Protein AF-A0A2W5NDJ7-F1 (afdb_monomer)

Organism: Rhodovulum sulfidophilum (NCBI:txid35806)

Structure (mmCIF, N/CA/C/O backbone):
data_AF-A0A2W5NDJ7-F1
#
_entry.id   AF-A0A2W5NDJ7-F1
#
loop_
_atom_site.group_PDB
_atom_site.id
_atom_site.type_symbol
_atom_site.label_atom_id
_atom_site.label_alt_id
_atom_site.label_comp_id
_atom_site.label_asym_id
_atom_site.label_entity_id
_atom_site.label_seq_id
_atom_site.pdbx_PDB_ins_code
_atom_site.Cartn_x
_atom_site.Cartn_y
_atom_site.Cartn_z
_atom_site.occupancy
_atom_site.B_iso_or_equiv
_atom_site.auth_seq_id
_atom_site.auth_comp_id
_atom_site.auth_asym_id
_atom_site.auth_atom_id
_atom_site.pdbx_PDB_model_num
ATOM 1 N N . MET A 1 1 ? -5.731 -48.544 -20.134 1.00 42.31 1 MET A N 1
ATOM 2 C CA . MET A 1 1 ? -6.487 -47.296 -19.899 1.00 42.31 1 MET A CA 1
ATOM 3 C C . MET A 1 1 ? -5.543 -46.338 -19.188 1.00 42.31 1 MET A C 1
ATOM 5 O O . MET A 1 1 ? -5.247 -46.556 -18.024 1.00 42.31 1 MET A O 1
ATOM 9 N N . ALA A 1 2 ? -4.935 -45.405 -19.924 1.00 49.84 2 ALA A N 1
ATOM 10 C CA . ALA A 1 2 ? -3.959 -44.465 -19.375 1.00 49.84 2 ALA A CA 1
ATOM 11 C C . ALA A 1 2 ? -4.707 -43.308 -18.698 1.00 49.84 2 ALA A C 1
ATOM 13 O O . ALA A 1 2 ? -5.513 -42.642 -19.344 1.00 49.84 2 ALA A O 1
ATOM 14 N N . ALA A 1 3 ? -4.485 -43.108 -17.400 1.00 54.84 3 ALA A N 1
ATOM 15 C CA . ALA A 1 3 ? -5.047 -41.987 -16.659 1.00 54.84 3 ALA A CA 1
ATOM 16 C C . ALA A 1 3 ? -4.222 -40.728 -16.963 1.00 54.84 3 ALA A C 1
ATOM 18 O O . ALA A 1 3 ? -3.047 -40.654 -16.606 1.00 54.84 3 ALA A O 1
ATOM 19 N N . ALA A 1 4 ? -4.823 -39.755 -17.646 1.00 58.00 4 ALA A N 1
ATOM 20 C CA . ALA A 1 4 ? -4.230 -38.438 -17.824 1.00 58.00 4 ALA A CA 1
ATOM 21 C C . ALA A 1 4 ? -4.285 -37.691 -16.482 1.00 58.00 4 ALA A C 1
ATOM 23 O O . ALA A 1 4 ? -5.359 -37.312 -16.017 1.00 58.00 4 ALA A O 1
ATOM 24 N N . ALA A 1 5 ? -3.132 -37.511 -15.839 1.00 58.25 5 ALA A N 1
ATOM 25 C CA . ALA A 1 5 ? -3.008 -36.651 -14.672 1.00 58.25 5 ALA A CA 1
ATOM 26 C C . ALA A 1 5 ? -3.083 -35.189 -15.136 1.00 58.25 5 ALA A C 1
ATOM 28 O O . ALA A 1 5 ? -2.137 -34.669 -15.725 1.00 58.25 5 ALA A O 1
ATOM 29 N N . ALA A 1 6 ? -4.220 -34.531 -14.907 1.00 62.28 6 ALA A N 1
ATOM 30 C CA . ALA A 1 6 ? -4.328 -33.090 -15.084 1.00 62.28 6 ALA A CA 1
ATOM 31 C C . ALA A 1 6 ? -3.492 -32.409 -13.991 1.00 62.28 6 ALA A C 1
ATOM 33 O O . ALA A 1 6 ? -3.824 -32.477 -12.807 1.00 62.28 6 ALA A O 1
ATOM 34 N N . ALA A 1 7 ? -2.379 -31.790 -14.381 1.00 63.78 7 ALA A N 1
ATOM 35 C CA . ALA A 1 7 ? -1.592 -30.955 -13.489 1.00 63.78 7 ALA A CA 1
ATOM 36 C C . ALA A 1 7 ? -2.385 -29.673 -13.197 1.00 63.78 7 ALA A C 1
ATOM 38 O O . ALA A 1 7 ? -2.453 -28.770 -14.029 1.00 63.78 7 ALA A O 1
ATOM 39 N N . PHE A 1 8 ? -3.009 -29.596 -12.022 1.00 53.50 8 PHE A N 1
ATOM 40 C CA . PHE A 1 8 ? -3.519 -28.332 -11.504 1.00 53.50 8 PHE A CA 1
ATOM 41 C C . PHE A 1 8 ? -2.312 -27.463 -11.148 1.00 53.50 8 PHE A C 1
ATOM 43 O O . PHE A 1 8 ? -1.626 -27.720 -10.159 1.00 53.50 8 PHE A O 1
ATOM 50 N N . ALA A 1 9 ? -2.017 -26.463 -11.979 1.00 53.12 9 ALA A N 1
ATOM 51 C CA . ALA A 1 9 ? -1.066 -25.422 -11.620 1.00 53.12 9 ALA A CA 1
ATOM 52 C C . ALA A 1 9 ? -1.624 -24.684 -10.396 1.00 53.12 9 ALA A C 1
ATOM 54 O O . ALA A 1 9 ? -2.640 -23.994 -10.488 1.00 53.12 9 ALA A O 1
ATOM 55 N N . LEU A 1 10 ? -0.995 -24.875 -9.236 1.00 50.69 10 LEU A N 1
ATOM 56 C CA . LEU A 1 10 ? -1.262 -24.044 -8.069 1.00 50.69 10 LEU A CA 1
ATOM 57 C C . LEU A 1 10 ? -0.911 -22.599 -8.457 1.00 50.69 10 LEU A C 1
ATOM 59 O O . LEU A 1 10 ? 0.158 -22.391 -9.041 1.00 50.69 10 LEU A O 1
ATOM 63 N N . PRO A 1 11 ? -1.783 -21.610 -8.195 1.00 51.72 11 PRO A N 1
ATOM 64 C CA . PRO A 1 11 ? -1.444 -20.223 -8.464 1.00 51.72 11 PRO A CA 1
ATOM 65 C C . PRO A 1 11 ? -0.166 -19.893 -7.691 1.00 51.72 11 PRO A C 1
ATOM 67 O O . PRO A 1 11 ? -0.071 -20.181 -6.497 1.00 51.72 11 PRO A O 1
ATOM 70 N N . ALA A 1 12 ? 0.829 -19.344 -8.391 1.00 56.97 12 ALA A N 1
ATOM 71 C CA . ALA A 1 12 ? 2.043 -18.844 -7.764 1.00 56.97 12 ALA A CA 1
ATOM 72 C C . ALA A 1 12 ? 1.625 -17.870 -6.657 1.00 56.97 12 ALA A C 1
ATOM 74 O O . ALA A 1 12 ? 0.876 -16.926 -6.919 1.00 56.97 12 ALA A O 1
ATOM 75 N N . PHE A 1 13 ? 2.021 -18.170 -5.419 1.00 52.50 13 PHE A N 1
ATOM 76 C CA . PHE A 1 13 ? 1.607 -17.398 -4.258 1.00 52.50 13 PHE A CA 1
ATOM 77 C C . PHE A 1 13 ? 2.029 -15.940 -4.444 1.00 52.50 13 PHE A C 1
ATOM 79 O O . PHE A 1 13 ? 3.205 -15.637 -4.616 1.00 52.50 13 PHE A O 1
ATOM 86 N N . ALA A 1 14 ? 1.026 -15.067 -4.455 1.00 62.53 14 ALA A N 1
ATOM 87 C CA . ALA A 1 14 ? 1.180 -13.636 -4.293 1.00 62.53 14 ALA A CA 1
ATOM 88 C C . ALA A 1 14 ? 1.841 -13.357 -2.935 1.00 62.53 14 ALA A C 1
ATOM 90 O O . ALA A 1 14 ? 1.391 -13.920 -1.935 1.00 62.53 14 ALA A O 1
ATOM 91 N N . ASP A 1 15 ? 2.859 -12.495 -2.887 1.00 77.38 15 ASP A N 1
ATOM 92 C CA . ASP A 1 15 ? 3.364 -11.979 -1.609 1.00 77.38 15 ASP A CA 1
ATOM 93 C C . ASP A 1 15 ? 2.251 -11.180 -0.933 1.00 77.38 15 ASP A C 1
ATOM 95 O O . ASP A 1 15 ? 1.523 -10.419 -1.586 1.00 77.38 15 ASP A O 1
ATOM 99 N N . ASP A 1 16 ? 2.083 -11.426 0.360 1.00 87.69 16 ASP A N 1
ATOM 100 C CA . ASP A 1 16 ? 1.011 -10.904 1.197 1.00 87.69 16 ASP A CA 1
ATOM 101 C C . ASP A 1 16 ? 1.645 -10.327 2.456 1.00 87.69 16 ASP A C 1
ATOM 103 O O . ASP A 1 16 ? 2.251 -11.037 3.264 1.00 87.69 16 ASP A O 1
ATOM 107 N N . ILE A 1 17 ? 1.487 -9.017 2.622 1.00 93.69 17 ILE A N 1
ATOM 108 C CA . ILE A 1 17 ? 1.869 -8.337 3.847 1.00 93.69 17 ILE A CA 1
ATOM 109 C C . ILE A 1 17 ? 0.625 -7.850 4.574 1.00 93.69 17 ILE A C 1
ATOM 111 O O . ILE A 1 17 ? -0.293 -7.251 4.010 1.00 93.69 17 ILE A O 1
ATOM 115 N N . THR A 1 18 ? 0.635 -8.072 5.880 1.00 95.06 18 THR A N 1
ATOM 116 C CA . THR A 1 18 ? -0.393 -7.593 6.793 1.00 95.06 18 THR A CA 1
ATOM 117 C C . THR A 1 18 ? 0.211 -6.535 7.710 1.00 95.06 18 THR A C 1
ATOM 119 O O . THR A 1 18 ? 1.280 -6.741 8.291 1.00 95.06 18 THR A O 1
ATOM 122 N N . LEU A 1 19 ? -0.470 -5.396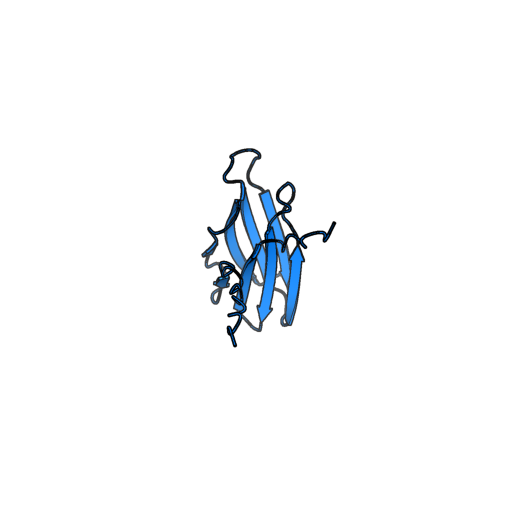 7.809 1.00 95.62 19 LEU A N 1
ATOM 123 C CA . LEU A 1 19 ? -0.150 -4.293 8.702 1.00 95.62 19 LEU A CA 1
ATOM 124 C C . LEU A 1 19 ? -1.232 -4.228 9.781 1.00 95.62 19 LEU A C 1
ATOM 126 O O . LEU A 1 19 ? -2.364 -3.831 9.507 1.00 95.62 19 LEU A O 1
ATOM 130 N N . ASP A 1 20 ? -0.882 -4.633 10.996 1.00 94.69 20 ASP A N 1
ATOM 131 C CA . ASP A 1 20 ? -1.767 -4.646 12.167 1.00 94.69 20 ASP A CA 1
ATOM 132 C C . ASP A 1 20 ? -1.614 -3.400 13.051 1.00 94.69 20 ASP A C 1
ATOM 134 O O . ASP A 1 20 ? -2.547 -3.032 13.759 1.00 94.69 20 ASP A O 1
ATOM 138 N N . THR A 1 21 ? -0.477 -2.706 12.959 1.00 93.25 21 THR A N 1
ATOM 139 C CA . THR A 1 21 ? -0.169 -1.534 13.782 1.00 93.25 21 THR A CA 1
ATOM 140 C C . THR A 1 21 ? 0.037 -0.292 12.914 1.00 93.25 21 THR A C 1
ATOM 142 O O . THR A 1 21 ? 0.800 -0.304 11.944 1.00 93.25 21 THR A O 1
ATOM 145 N N . ALA A 1 22 ? -0.626 0.811 13.269 1.00 91.50 22 ALA A N 1
ATOM 146 C CA . ALA A 1 22 ? -0.468 2.081 12.567 1.00 91.50 22 ALA A CA 1
ATOM 147 C C . ALA A 1 22 ? 0.984 2.580 12.636 1.00 91.50 22 ALA A C 1
ATOM 149 O O . ALA A 1 22 ? 1.667 2.416 13.644 1.00 91.50 22 ALA A O 1
ATOM 150 N N . LEU A 1 23 ? 1.441 3.215 11.556 1.00 93.19 23 LEU A N 1
ATOM 151 C CA . LEU A 1 23 ? 2.806 3.709 11.335 1.00 93.19 23 LEU A CA 1
ATOM 152 C C . LEU A 1 23 ? 3.894 2.625 11.295 1.00 93.19 23 LEU A C 1
ATOM 154 O O . LEU A 1 23 ? 5.059 2.944 11.058 1.00 93.19 23 LEU A O 1
ATOM 158 N N . GLN A 1 24 ? 3.541 1.348 11.448 1.00 94.25 24 GLN A N 1
ATOM 159 C CA . GLN A 1 24 ? 4.465 0.258 11.188 1.00 94.25 24 GLN A CA 1
ATOM 160 C C . GLN A 1 24 ? 4.615 0.078 9.679 1.00 94.25 24 GLN A C 1
ATOM 162 O O . GLN A 1 24 ? 3.648 -0.203 8.974 1.00 94.25 24 GLN A O 1
ATOM 167 N N . ALA A 1 25 ? 5.841 0.220 9.186 1.00 94.44 25 ALA A N 1
ATOM 168 C CA . ALA A 1 25 ? 6.146 -0.073 7.798 1.00 94.44 25 ALA A CA 1
ATOM 169 C C . ALA A 1 25 ? 6.385 -1.574 7.591 1.00 94.44 25 ALA A C 1
ATOM 171 O O . ALA A 1 25 ? 7.007 -2.244 8.421 1.00 94.44 25 ALA A O 1
ATOM 172 N N . ARG A 1 26 ? 5.921 -2.093 6.458 1.00 95.75 26 ARG A N 1
ATOM 173 C CA . ARG A 1 26 ? 6.217 -3.442 5.969 1.00 95.75 26 ARG A CA 1
ATOM 174 C C . ARG A 1 26 ? 6.611 -3.365 4.503 1.00 95.75 26 ARG A C 1
ATOM 176 O O . ARG A 1 26 ? 6.094 -2.523 3.770 1.00 95.75 26 ARG A O 1
ATOM 183 N N . SER A 1 27 ? 7.519 -4.242 4.100 1.00 93.75 27 SER A N 1
ATOM 184 C CA . SER A 1 27 ? 8.011 -4.304 2.729 1.00 93.75 27 SER A CA 1
ATOM 185 C C . SER A 1 27 ? 7.495 -5.555 2.040 1.00 93.75 27 SER A C 1
ATOM 187 O O . SER A 1 27 ? 7.537 -6.637 2.619 1.00 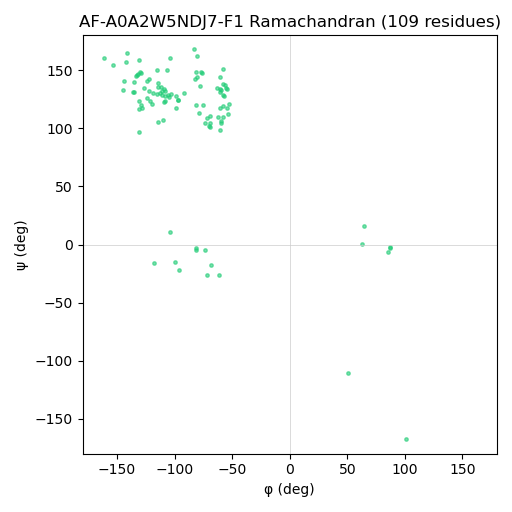93.75 27 SER A O 1
ATOM 189 N N . LEU A 1 28 ? 7.008 -5.370 0.822 1.00 91.62 28 LEU A N 1
ATOM 190 C CA . LEU A 1 28 ? 6.652 -6.406 -0.128 1.00 91.62 28 LEU A CA 1
ATOM 191 C C . LEU A 1 28 ? 7.738 -6.431 -1.201 1.00 91.62 28 LEU A C 1
ATOM 193 O O . LEU A 1 28 ? 8.109 -5.387 -1.750 1.00 91.62 28 LEU A O 1
ATOM 197 N N . HIS A 1 29 ? 8.264 -7.621 -1.459 1.00 88.94 29 HIS A N 1
ATOM 198 C CA . HIS A 1 29 ? 9.428 -7.804 -2.318 1.00 88.94 29 HIS A CA 1
ATOM 199 C C . HIS A 1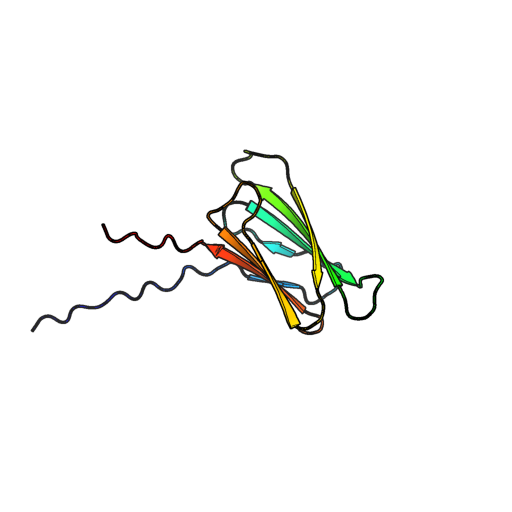 29 ? 9.113 -8.642 -3.552 1.00 88.94 29 HIS A C 1
ATOM 201 O O . HIS A 1 29 ? 9.901 -8.619 -4.495 1.00 88.94 29 HIS A O 1
ATOM 207 N N . ASP A 1 30 ? 8.005 -9.377 -3.598 1.00 82.50 30 ASP A N 1
ATOM 208 C CA . ASP A 1 30 ? 7.726 -10.155 -4.801 1.00 82.50 30 ASP A CA 1
ATOM 209 C C . ASP A 1 30 ? 7.117 -9.316 -5.923 1.00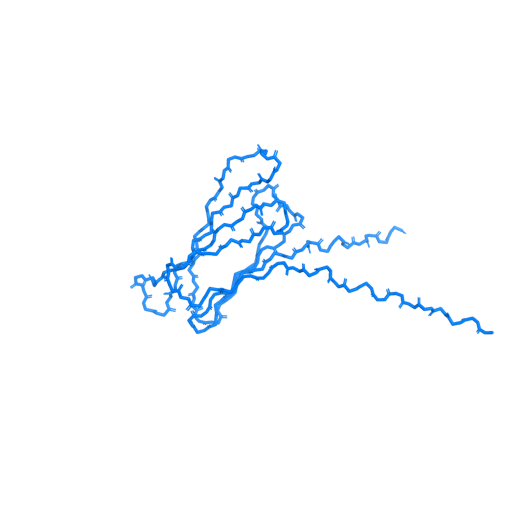 82.50 30 ASP A C 1
ATOM 211 O O . ASP A 1 30 ? 6.300 -8.411 -5.732 1.00 82.50 30 ASP A O 1
ATOM 215 N N . GLY A 1 31 ? 7.527 -9.674 -7.138 1.00 81.88 31 GLY A N 1
ATOM 216 C CA . GLY A 1 31 ? 7.139 -9.001 -8.363 1.00 81.88 31 GLY A CA 1
ATOM 217 C C . GLY A 1 31 ? 8.211 -8.046 -8.911 1.00 81.88 31 GLY A C 1
ATOM 218 O O . GLY A 1 31 ? 9.381 -8.091 -8.524 1.00 81.88 31 GLY A O 1
ATOM 219 N N . PRO A 1 32 ? 7.823 -7.211 -9.885 1.00 88.56 32 PRO A N 1
ATOM 220 C CA . PRO A 1 32 ? 8.719 -6.329 -10.637 1.00 88.56 32 PRO A CA 1
ATOM 221 C C . PRO A 1 32 ? 9.063 -5.017 -9.910 1.00 88.56 32 PRO A C 1
ATOM 223 O O . PRO A 1 32 ? 9.878 -4.243 -10.413 1.00 88.56 32 PRO A O 1
ATOM 226 N N . ALA A 1 33 ? 8.472 -4.752 -8.742 1.00 90.94 33 ALA A N 1
ATOM 227 C CA . ALA A 1 33 ? 8.794 -3.599 -7.906 1.00 90.94 33 ALA A CA 1
ATOM 228 C C . ALA A 1 33 ? 8.914 -3.992 -6.435 1.00 90.94 33 ALA A C 1
ATOM 230 O O . ALA A 1 33 ? 8.084 -4.742 -5.924 1.00 90.94 33 ALA A O 1
ATOM 231 N N . ASP A 1 34 ? 9.905 -3.415 -5.759 1.00 92.81 34 ASP A N 1
ATOM 232 C CA . ASP A 1 34 ? 9.961 -3.398 -4.301 1.00 92.81 34 ASP A CA 1
ATOM 233 C C . ASP A 1 34 ? 9.002 -2.330 -3.782 1.00 92.81 34 ASP A C 1
ATOM 235 O O . ASP A 1 34 ? 8.950 -1.221 -4.322 1.00 92.81 34 ASP A O 1
ATOM 239 N N . MET A 1 35 ? 8.243 -2.649 -2.736 1.00 94.75 35 MET A N 1
ATOM 240 C CA . MET A 1 35 ? 7.248 -1.744 -2.176 1.00 94.75 35 MET A CA 1
ATOM 241 C C . MET A 1 35 ? 7.324 -1.705 -0.658 1.00 94.75 35 MET A C 1
ATOM 243 O O .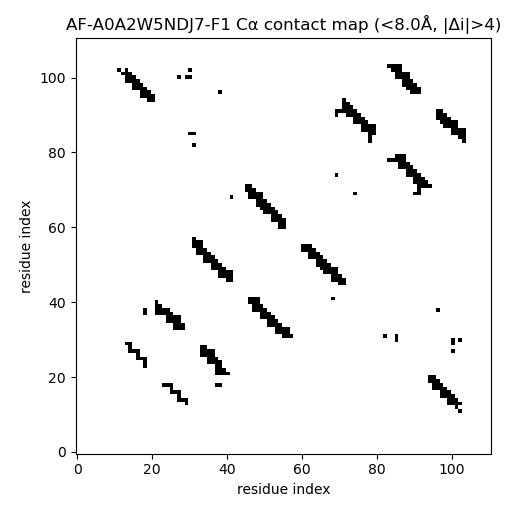 MET A 1 35 ? 7.283 -2.739 -0.008 1.00 94.75 35 MET A O 1
ATOM 247 N N . THR A 1 36 ? 7.343 -0.506 -0.084 1.00 96.31 36 THR A N 1
ATOM 248 C CA . THR A 1 36 ? 7.192 -0.294 1.358 1.00 96.31 36 THR A CA 1
ATOM 249 C C . THR A 1 36 ? 5.858 0.375 1.622 1.00 96.31 36 THR A C 1
ATOM 251 O O . THR A 1 36 ? 5.544 1.408 1.027 1.00 96.31 36 THR A O 1
ATOM 254 N N . VAL A 1 37 ? 5.083 -0.194 2.538 1.00 97.00 37 VAL A N 1
ATOM 255 C CA . VAL A 1 37 ? 3.746 0.275 2.887 1.00 97.00 37 VAL A CA 1
ATOM 256 C C . VAL A 1 37 ? 3.672 0.567 4.375 1.00 97.00 37 VAL A C 1
ATOM 258 O O . VAL A 1 37 ? 4.214 -0.180 5.183 1.00 97.00 37 VAL A O 1
ATOM 261 N N . TYR A 1 38 ? 2.974 1.636 4.737 1.00 97.25 38 TYR A N 1
ATOM 262 C CA . TYR A 1 38 ? 2.489 1.890 6.091 1.00 97.25 38 TYR A CA 1
ATOM 263 C C . TYR A 1 38 ? 1.097 2.518 6.011 1.00 97.25 38 TYR A C 1
ATOM 265 O O . TYR A 1 38 ? 0.678 3.008 4.958 1.00 97.25 38 TYR A O 1
ATOM 273 N N . TYR A 1 39 ? 0.376 2.533 7.127 1.00 97.44 39 TYR A N 1
ATOM 274 C CA . TYR A 1 39 ? -0.887 3.256 7.223 1.00 97.44 39 TYR A CA 1
ATOM 275 C C . TYR A 1 39 ? -0.939 4.126 8.475 1.00 97.44 39 TYR A C 1
ATOM 277 O O . TYR A 1 39 ? -0.218 3.887 9.441 1.00 97.44 39 TYR A O 1
ATOM 285 N N . GLN A 1 40 ? -1.803 5.133 8.465 1.00 96.25 40 GLN A N 1
ATOM 286 C CA . GLN A 1 40 ? -2.069 6.001 9.609 1.00 96.25 40 GLN A CA 1
ATOM 287 C C . GLN A 1 40 ? -3.559 6.356 9.688 1.00 96.25 40 GLN A C 1
ATOM 289 O O . GLN A 1 40 ? -4.248 6.302 8.664 1.00 96.25 40 GLN A O 1
ATOM 294 N N . PRO A 1 41 ? -4.087 6.729 10.866 1.00 94.50 41 PRO A N 1
ATOM 295 C CA . PRO A 1 41 ? -5.432 7.286 10.962 1.00 94.50 41 PRO A CA 1
ATOM 296 C C . PRO A 1 41 ? -5.577 8.509 10.049 1.00 94.50 41 PRO A C 1
ATOM 298 O O . PRO A 1 41 ? -4.700 9.373 10.023 1.00 94.50 41 PRO A O 1
ATOM 301 N N . ALA A 1 42 ? -6.672 8.589 9.292 1.00 93.06 42 ALA A N 1
ATOM 302 C CA . ALA A 1 42 ? -6.982 9.787 8.522 1.00 93.06 42 ALA A CA 1
ATOM 303 C C . ALA A 1 42 ? -7.627 10.853 9.424 1.00 93.06 42 ALA A C 1
ATOM 305 O O . ALA A 1 42 ? -8.165 10.547 10.487 1.00 93.06 42 ALA A O 1
ATOM 306 N N . ALA A 1 43 ? -7.632 12.111 8.971 1.00 89.81 43 ALA A N 1
ATOM 307 C CA . ALA A 1 43 ? -8.316 13.199 9.680 1.00 89.81 43 ALA A CA 1
ATOM 308 C C . ALA A 1 43 ? -9.836 12.970 9.806 1.00 89.81 43 ALA A C 1
ATOM 310 O O . ALA A 1 43 ? -10.476 13.482 10.721 1.00 89.81 43 ALA A O 1
ATOM 311 N N . GLU A 1 44 ? -10.415 12.205 8.881 1.00 91.38 44 GLU A N 1
ATOM 312 C CA . GLU A 1 44 ? -11.823 11.827 8.903 1.00 91.38 44 GLU A CA 1
ATOM 313 C C . GLU A 1 44 ? -12.020 10.502 9.639 1.00 91.38 44 GLU A C 1
ATOM 315 O O . GLU A 1 44 ? -11.362 9.500 9.340 1.00 91.38 44 GLU A O 1
ATOM 320 N N . ALA A 1 45 ? -12.966 10.493 10.578 1.00 90.38 45 ALA A N 1
ATOM 321 C CA . ALA A 1 45 ? -13.280 9.315 11.369 1.00 90.38 45 ALA A CA 1
ATOM 322 C C . ALA A 1 45 ? -13.685 8.130 10.479 1.00 90.38 45 ALA A C 1
ATOM 324 O O . ALA A 1 45 ? -14.438 8.267 9.517 1.00 90.38 45 ALA A O 1
ATOM 325 N N . GLY A 1 46 ? -13.188 6.943 10.823 1.00 90.88 46 GLY A N 1
ATOM 326 C CA . GLY A 1 46 ? -13.490 5.711 10.095 1.00 90.88 46 GLY A CA 1
ATOM 327 C C . GLY A 1 46 ? -12.597 5.446 8.882 1.00 90.88 46 GLY A C 1
ATOM 328 O O . GLY A 1 46 ? -12.643 4.332 8.362 1.00 90.88 46 GLY A O 1
ATOM 329 N N . PHE A 1 47 ? -11.723 6.376 8.483 1.00 96.00 47 PHE A N 1
ATOM 330 C CA . PHE A 1 47 ? -10.752 6.180 7.402 1.00 96.00 47 PHE A CA 1
ATOM 331 C C . PHE A 1 47 ? -9.322 6.003 7.924 1.00 96.00 47 PHE A C 1
ATOM 333 O O . PHE A 1 47 ? -8.929 6.578 8.939 1.00 96.00 47 PHE A O 1
ATOM 340 N N . VAL A 1 48 ? -8.525 5.240 7.181 1.00 96.50 48 VAL A N 1
ATOM 341 C CA . VAL A 1 48 ? -7.060 5.258 7.278 1.00 96.50 48 VAL A CA 1
ATOM 342 C C . VAL A 1 48 ? -6.484 5.762 5.971 1.00 96.50 48 VAL A C 1
ATOM 344 O O . VAL A 1 48 ? -7.066 5.554 4.904 1.00 96.50 48 VAL A O 1
ATOM 347 N N . GLU A 1 49 ? -5.331 6.403 6.063 1.00 97.69 49 GLU A N 1
ATOM 348 C CA . GLU A 1 49 ? -4.496 6.732 4.924 1.00 97.69 49 GLU A CA 1
ATOM 349 C C . GLU A 1 49 ? -3.380 5.693 4.814 1.00 97.69 49 GLU A C 1
ATOM 351 O O . GLU A 1 49 ? -2.558 5.554 5.718 1.00 97.69 49 GLU A O 1
ATOM 356 N N . VAL A 1 50 ? -3.362 4.954 3.709 1.00 97.25 50 VAL A N 1
ATOM 357 C CA . VAL A 1 50 ? -2.303 4.005 3.367 1.00 97.25 50 VAL A CA 1
ATOM 358 C C . VAL A 1 50 ? -1.339 4.703 2.424 1.00 97.25 50 VAL A C 1
ATOM 360 O O . VAL A 1 50 ? -1.748 5.203 1.375 1.00 97.25 50 VAL A O 1
ATOM 363 N N . THR A 1 51 ? -0.059 4.729 2.782 1.00 97.81 51 THR A N 1
ATOM 364 C CA . THR A 1 51 ? 1.011 5.195 1.901 1.00 97.81 51 THR A CA 1
ATOM 365 C C . THR A 1 51 ? 1.838 3.999 1.456 1.00 97.81 51 THR A C 1
ATOM 367 O O . THR A 1 51 ? 2.389 3.284 2.290 1.00 97.81 51 THR A O 1
ATOM 370 N N . ALA A 1 52 ? 1.952 3.818 0.143 1.00 96.31 52 ALA A N 1
ATOM 371 C CA . ALA A 1 52 ? 2.824 2.826 -0.469 1.00 96.31 52 ALA A CA 1
ATOM 372 C C . ALA A 1 52 ? 3.853 3.523 -1.361 1.00 96.31 52 ALA A C 1
ATOM 374 O O . ALA A 1 52 ? 3.493 4.228 -2.304 1.00 96.31 52 ALA A O 1
ATOM 375 N N . THR A 1 53 ? 5.132 3.326 -1.066 1.00 96.19 53 THR A N 1
ATOM 376 C CA . THR A 1 53 ? 6.243 3.774 -1.909 1.00 96.19 53 THR A CA 1
ATOM 377 C C . THR A 1 53 ? 6.785 2.567 -2.647 1.00 96.19 53 THR A C 1
ATOM 379 O O . THR A 1 53 ? 7.052 1.549 -2.015 1.00 96.19 53 THR A O 1
ATOM 382 N N . TYR A 1 54 ? 6.945 2.665 -3.962 1.00 94.31 54 TYR A N 1
ATOM 383 C CA . TYR A 1 54 ? 7.416 1.563 -4.794 1.00 94.31 54 TYR A CA 1
ATOM 384 C C . TYR A 1 54 ? 8.577 1.995 -5.684 1.00 94.31 54 TYR A C 1
ATOM 386 O O . TYR A 1 54 ? 8.620 3.138 -6.134 1.00 94.31 54 TYR A O 1
ATOM 394 N N . ALA A 1 55 ? 9.492 1.074 -5.963 1.00 93.81 55 ALA A N 1
ATOM 395 C CA . ALA A 1 55 ? 10.599 1.267 -6.891 1.00 93.81 55 ALA A CA 1
ATOM 396 C C . ALA A 1 55 ? 10.662 0.080 -7.868 1.00 93.81 55 ALA A C 1
ATOM 398 O O . ALA A 1 55 ? 10.746 -1.064 -7.411 1.00 93.81 55 ALA A O 1
ATOM 399 N N . PRO A 1 56 ? 10.613 0.313 -9.193 1.00 91.69 56 PRO A N 1
ATOM 400 C CA . PRO A 1 56 ? 10.832 -0.742 -10.177 1.00 91.69 56 PRO A CA 1
ATOM 401 C C . PRO A 1 56 ? 12.225 -1.353 -10.024 1.00 91.69 56 PRO A C 1
ATOM 403 O O . PRO A 1 56 ? 13.222 -0.637 -9.909 1.00 91.69 56 PRO A O 1
ATOM 406 N N . ARG A 1 57 ? 12.305 -2.683 -10.046 1.00 90.50 57 ARG A N 1
ATOM 407 C CA . ARG A 1 57 ? 13.570 -3.413 -9.857 1.00 90.50 57 ARG A CA 1
ATOM 408 C C . ARG A 1 57 ? 14.524 -3.310 -11.031 1.00 90.50 57 ARG A C 1
ATOM 410 O O . ARG A 1 57 ? 15.730 -3.440 -10.857 1.00 90.50 57 ARG A O 1
ATOM 417 N N . ASP A 1 58 ? 13.987 -3.087 -12.220 1.00 87.75 58 ASP A N 1
ATOM 418 C CA . ASP A 1 58 ? 14.771 -2.882 -13.432 1.00 87.75 58 ASP A CA 1
ATOM 419 C C . ASP A 1 58 ? 15.444 -1.498 -13.482 1.00 87.75 58 ASP A C 1
ATOM 421 O O . ASP A 1 58 ? 16.206 -1.223 -14.407 1.00 87.75 58 ASP A O 1
ATOM 425 N N . GLY A 1 59 ? 15.172 -0.621 -12.504 1.00 84.12 59 GLY A N 1
ATOM 426 C CA . GLY A 1 59 ? 15.696 0.743 -12.469 1.00 84.12 59 GLY A CA 1
ATOM 427 C C . GLY A 1 59 ? 15.195 1.613 -13.623 1.00 84.12 59 GLY A C 1
ATOM 428 O O . GLY A 1 59 ? 15.771 2.666 -13.888 1.00 84.12 59 GLY A O 1
ATOM 429 N N . SER A 1 60 ? 14.137 1.192 -14.325 1.00 84.94 60 SER A N 1
ATOM 430 C CA . SER A 1 60 ? 13.613 1.881 -15.511 1.00 84.94 60 SER A CA 1
ATOM 431 C C . SER A 1 60 ? 12.980 3.238 -15.197 1.00 84.94 60 SER A C 1
ATOM 433 O O . SER A 1 60 ? 12.766 4.050 -16.102 1.00 84.94 60 SER A O 1
ATOM 435 N N . ARG A 1 61 ? 12.650 3.488 -13.924 1.00 85.12 61 ARG A N 1
ATOM 436 C CA . ARG A 1 61 ? 11.966 4.698 -13.470 1.00 85.12 61 ARG A CA 1
ATOM 437 C C . ARG A 1 61 ? 12.287 5.016 -12.012 1.00 85.12 61 ARG A C 1
ATOM 439 O O . ARG A 1 61 ? 12.557 4.125 -11.209 1.00 85.12 61 ARG A O 1
ATOM 446 N N . ASP A 1 62 ? 12.173 6.299 -11.684 1.00 91.25 62 ASP A N 1
ATOM 447 C CA . ASP A 1 62 ? 12.205 6.792 -10.312 1.00 91.25 62 ASP A CA 1
ATOM 448 C C . ASP A 1 62 ? 11.114 6.151 -9.431 1.00 91.25 62 ASP A C 1
ATOM 450 O O . ASP A 1 62 ? 10.027 5.816 -9.925 1.00 91.25 62 ASP A O 1
ATOM 454 N N . PRO A 1 63 ? 11.358 6.024 -8.114 1.00 93.56 63 PRO A N 1
ATOM 455 C CA . PRO A 1 63 ? 10.357 5.547 -7.175 1.00 93.56 63 PRO A CA 1
ATOM 456 C C . PRO A 1 63 ? 9.069 6.376 -7.210 1.00 93.56 63 PRO A C 1
ATOM 458 O O . PRO A 1 63 ? 9.090 7.608 -7.232 1.00 93.56 63 PRO A O 1
ATOM 461 N N . GLY A 1 64 ? 7.932 5.690 -7.163 1.00 94.31 64 GLY A N 1
ATOM 462 C CA . GLY A 1 64 ? 6.613 6.300 -7.084 1.00 94.31 64 GLY A CA 1
ATOM 463 C C . GLY A 1 64 ? 6.014 6.205 -5.685 1.00 94.31 64 GLY A C 1
ATOM 464 O O . GLY A 1 64 ? 6.392 5.360 -4.873 1.00 94.31 64 GLY A O 1
ATOM 465 N N . ARG A 1 65 ? 5.027 7.062 -5.411 1.00 95.31 65 ARG A N 1
ATOM 466 C CA . ARG A 1 65 ? 4.246 7.043 -4.170 1.00 95.31 65 ARG A CA 1
ATOM 467 C C . ARG A 1 65 ? 2.755 6.995 -4.475 1.00 95.31 65 ARG A C 1
ATOM 469 O O . ARG A 1 65 ? 2.257 7.759 -5.297 1.00 95.31 65 ARG A O 1
ATOM 476 N N . LEU A 1 66 ? 2.054 6.124 -3.765 1.00 94.56 66 LEU A N 1
ATOM 477 C CA . LEU A 1 66 ? 0.606 5.984 -3.766 1.00 94.56 66 LEU A CA 1
ATOM 478 C C . LEU A 1 66 ? 0.076 6.367 -2.393 1.00 94.56 66 LEU A C 1
ATOM 480 O O . LEU A 1 66 ? 0.657 5.998 -1.372 1.00 94.56 66 LEU A O 1
ATOM 484 N N . VAL A 1 67 ? -1.039 7.089 -2.383 1.00 96.31 67 VAL A N 1
ATOM 485 C CA . VAL A 1 67 ? -1.760 7.446 -1.164 1.00 96.31 67 VAL A CA 1
ATOM 486 C C . VAL A 1 67 ? -3.215 7.069 -1.366 1.00 96.31 67 VAL A C 1
ATOM 488 O O . VAL A 1 67 ? -3.859 7.544 -2.300 1.00 96.31 67 VAL A O 1
ATOM 491 N N . LEU A 1 68 ? -3.714 6.185 -0.512 1.00 95.69 68 LEU A N 1
ATOM 492 C CA . LEU A 1 68 ? -5.060 5.632 -0.591 1.00 95.69 68 LEU A CA 1
ATOM 493 C C . LEU A 1 68 ? -5.794 5.927 0.710 1.00 95.69 68 LEU A C 1
ATOM 495 O O . LEU A 1 68 ? -5.206 5.843 1.786 1.00 95.69 68 LEU A O 1
ATOM 499 N N . ARG A 1 69 ? -7.089 6.222 0.625 1.00 96.88 69 ARG A N 1
ATOM 500 C CA . ARG A 1 69 ? -7.961 6.325 1.798 1.00 96.88 69 ARG A CA 1
ATOM 501 C C . ARG A 1 69 ? -8.911 5.143 1.808 1.00 96.88 69 ARG A C 1
ATOM 503 O O . ARG A 1 69 ? -9.639 4.955 0.841 1.00 96.88 69 ARG A O 1
ATOM 510 N N . LEU A 1 70 ? -8.888 4.366 2.889 1.00 97.12 70 LEU A N 1
ATOM 511 C CA . LEU A 1 70 ? -9.687 3.149 3.032 1.00 97.12 70 LEU A CA 1
ATOM 512 C C . LEU A 1 70 ? -10.556 3.234 4.288 1.00 97.12 70 LEU A C 1
ATOM 514 O O . LEU A 1 70 ? -10.044 3.441 5.398 1.00 97.12 70 LEU A O 1
ATOM 518 N N . ARG A 1 71 ? -11.869 3.034 4.145 1.00 97.12 71 ARG A N 1
ATOM 519 C CA . ARG A 1 71 ? -12.733 2.716 5.298 1.00 97.12 71 ARG A CA 1
ATOM 520 C C . ARG A 1 71 ? -12.669 1.221 5.608 1.00 97.12 71 ARG A C 1
ATOM 522 O O . ARG A 1 71 ? -12.122 0.426 4.847 1.00 97.12 71 ARG A O 1
ATOM 529 N N . ASN A 1 72 ? -13.208 0.833 6.758 1.00 96.44 72 ASN A N 1
ATOM 530 C CA . ASN A 1 72 ? -13.358 -0.580 7.090 1.00 96.44 72 ASN A CA 1
ATOM 531 C C . ASN A 1 72 ? -14.199 -1.303 6.017 1.00 96.44 72 ASN A C 1
ATOM 533 O O . ASN A 1 72 ? -15.300 -0.852 5.700 1.00 96.44 72 ASN A O 1
ATOM 537 N N . GLY A 1 73 ? -13.684 -2.414 5.488 1.00 95.81 73 GLY A N 1
ATOM 538 C CA . GLY A 1 73 ? -14.310 -3.205 4.430 1.00 95.81 73 GLY A CA 1
ATOM 539 C C . GLY A 1 73 ? -13.980 -2.743 3.009 1.00 95.81 73 GLY A C 1
ATOM 540 O O . GLY A 1 73 ? -14.433 -3.381 2.061 1.00 95.81 73 GLY A O 1
ATOM 541 N N . ASP A 1 74 ? -13.203 -1.668 2.836 1.00 97.38 74 ASP A N 1
ATOM 542 C CA . ASP A 1 74 ? -12.772 -1.245 1.504 1.00 97.38 74 ASP A CA 1
ATOM 543 C C . ASP A 1 74 ? -11.642 -2.112 0.961 1.00 97.38 74 ASP A C 1
ATOM 545 O O . ASP A 1 74 ? -10.751 -2.558 1.689 1.00 97.38 74 ASP A O 1
ATOM 549 N N . GLY A 1 75 ? -11.646 -2.253 -0.362 1.00 96.25 75 GLY A N 1
ATOM 550 C CA . GLY A 1 75 ? -10.559 -2.829 -1.130 1.00 96.25 75 GLY A CA 1
ATOM 551 C C . GLY A 1 75 ? -10.403 -2.116 -2.467 1.00 96.25 75 GLY A C 1
ATOM 552 O O . GLY A 1 75 ? -11.390 -1.768 -3.115 1.00 96.25 75 GLY A O 1
ATOM 553 N N . VAL A 1 76 ? -9.160 -1.909 -2.886 1.00 95.62 76 VAL A N 1
ATOM 554 C CA . VAL A 1 76 ? -8.808 -1.386 -4.211 1.00 95.62 76 VAL A CA 1
ATOM 555 C C . VAL A 1 76 ? -7.755 -2.281 -4.844 1.00 95.62 76 VAL A C 1
ATOM 557 O O . VAL A 1 76 ? -6.955 -2.907 -4.149 1.00 95.62 76 VAL A O 1
ATOM 560 N N . SER A 1 77 ? -7.763 -2.388 -6.168 1.00 94.12 77 SER A N 1
ATOM 561 C CA . SER A 1 77 ? -6.796 -3.199 -6.908 1.00 94.12 77 SER A CA 1
ATOM 562 C C . SER A 1 77 ? -6.456 -2.533 -8.227 1.00 94.12 77 SER A C 1
ATOM 564 O O . SER A 1 77 ? -7.352 -2.068 -8.930 1.00 94.12 77 SER A O 1
ATOM 566 N N . PHE A 1 78 ? -5.169 -2.455 -8.542 1.00 92.31 78 PHE A N 1
ATOM 567 C CA . PHE A 1 78 ? -4.685 -1.818 -9.762 1.00 92.31 78 PHE A CA 1
ATOM 568 C C . PHE A 1 78 ? -3.260 -2.268 -10.096 1.00 92.31 78 PHE A C 1
ATOM 570 O O . PHE A 1 78 ? -2.516 -2.748 -9.242 1.00 92.31 78 PHE A O 1
ATOM 577 N N . ALA A 1 79 ? -2.880 -2.088 -11.356 1.00 91.56 79 ALA A N 1
ATOM 578 C CA . ALA A 1 79 ? -1.498 -2.202 -11.800 1.00 91.56 79 ALA A CA 1
ATOM 579 C C . ALA A 1 79 ? -0.737 -0.898 -11.508 1.00 91.56 79 ALA A C 1
ATOM 581 O O . ALA A 1 79 ? -1.323 0.190 -11.542 1.00 91.56 79 ALA A O 1
ATOM 582 N N . LEU A 1 80 ? 0.567 -0.985 -11.231 1.00 90.88 80 LEU A N 1
ATOM 583 C CA . LEU A 1 80 ? 1.374 0.218 -11.020 1.00 90.88 80 LEU A CA 1
ATOM 584 C C . LEU A 1 80 ? 1.678 0.895 -12.368 1.00 90.88 80 LEU A C 1
ATOM 586 O O . LEU A 1 80 ? 1.842 0.221 -13.387 1.00 90.88 80 LEU A O 1
ATOM 590 N N . PRO A 1 81 ? 1.799 2.231 -12.410 1.00 85.81 81 PRO A N 1
ATOM 591 C CA . PRO A 1 81 ? 2.212 2.935 -13.618 1.00 85.81 81 PRO A CA 1
ATOM 592 C C . PRO A 1 81 ? 3.543 2.405 -14.173 1.00 85.81 81 PRO A C 1
ATOM 594 O O . PRO A 1 81 ? 4.581 2.518 -13.528 1.00 85.81 81 PRO A O 1
ATOM 597 N N . GLY A 1 82 ? 3.512 1.864 -15.393 1.00 84.94 82 GLY A N 1
ATOM 598 C CA . GLY A 1 82 ? 4.683 1.269 -16.050 1.00 84.94 82 GLY A CA 1
ATOM 599 C C . GLY A 1 82 ? 4.919 -0.211 -15.733 1.00 84.94 82 GLY A C 1
ATOM 600 O O . GLY A 1 82 ? 5.806 -0.808 -16.327 1.00 84.94 82 GLY A O 1
ATOM 601 N N . ILE A 1 83 ? 4.107 -0.818 -14.864 1.00 86.69 83 ILE A N 1
ATOM 602 C CA . ILE A 1 83 ? 4.215 -2.219 -14.452 1.00 86.69 83 ILE A CA 1
ATOM 603 C C . ILE A 1 83 ? 2.833 -2.866 -14.567 1.00 86.69 83 ILE A C 1
ATOM 605 O O . ILE A 1 83 ? 2.001 -2.746 -13.670 1.00 86.69 83 ILE A O 1
ATOM 609 N N . GLN A 1 84 ? 2.579 -3.545 -15.686 1.00 85.94 84 GLN A N 1
ATOM 610 C CA . GLN A 1 84 ? 1.250 -4.089 -16.004 1.00 85.94 84 GLN A CA 1
ATOM 611 C C . GLN A 1 84 ? 1.099 -5.583 -15.692 1.00 85.94 84 GLN A C 1
ATOM 613 O O . GLN A 1 84 ? -0.021 -6.076 -15.595 1.00 85.94 84 GLN A O 1
ATOM 618 N N . ASP A 1 85 ? 2.211 -6.288 -15.475 1.00 85.31 85 ASP A N 1
ATOM 619 C CA . ASP A 1 85 ? 2.219 -7.740 -15.265 1.00 85.31 85 ASP A CA 1
ATOM 620 C C . ASP A 1 85 ? 1.863 -8.157 -13.830 1.00 85.31 85 ASP A C 1
ATOM 622 O O . ASP A 1 85 ? 1.793 -9.347 -13.533 1.00 85.31 85 ASP A O 1
ATOM 626 N N . VAL A 1 86 ? 1.641 -7.202 -12.920 1.00 88.50 86 VAL A N 1
ATOM 627 C CA . VAL A 1 86 ? 1.260 -7.458 -11.524 1.00 88.50 86 VAL A CA 1
ATOM 628 C C . VAL A 1 86 ? 0.138 -6.519 -11.104 1.00 88.50 86 VAL A C 1
ATOM 630 O O . VAL A 1 86 ? 0.209 -5.305 -11.296 1.00 88.50 86 VAL A O 1
ATOM 633 N N . THR A 1 87 ? -0.897 -7.095 -10.497 1.00 91.38 87 THR A N 1
ATOM 634 C CA . THR A 1 87 ? -1.973 -6.358 -9.833 1.00 91.38 87 THR A CA 1
ATOM 635 C C . THR A 1 87 ? -1.684 -6.283 -8.342 1.00 91.38 87 THR A C 1
ATOM 637 O O . THR A 1 87 ? -1.540 -7.310 -7.676 1.00 91.38 87 THR A O 1
ATOM 640 N N . TYR A 1 88 ? -1.644 -5.065 -7.815 1.00 92.19 88 TYR A N 1
ATOM 641 C CA . TYR A 1 88 ? -1.499 -4.809 -6.391 1.00 92.19 88 TYR A CA 1
ATOM 642 C C . TYR A 1 88 ? -2.867 -4.530 -5.785 1.00 92.19 88 TYR A C 1
ATOM 644 O O . TYR A 1 88 ? -3.608 -3.682 -6.286 1.00 92.19 88 TYR A O 1
ATOM 652 N N . SER A 1 89 ? -3.205 -5.243 -4.713 1.00 94.44 89 SER A N 1
ATOM 653 C CA . SER A 1 89 ? -4.458 -5.055 -3.984 1.00 94.44 89 SER A CA 1
ATOM 654 C C . SER A 1 89 ? -4.196 -4.534 -2.582 1.00 94.44 89 SER A C 1
ATOM 656 O O . SER A 1 89 ? -3.345 -5.083 -1.887 1.00 94.44 89 SER A O 1
ATOM 658 N N . PHE A 1 90 ? -4.974 -3.545 -2.156 1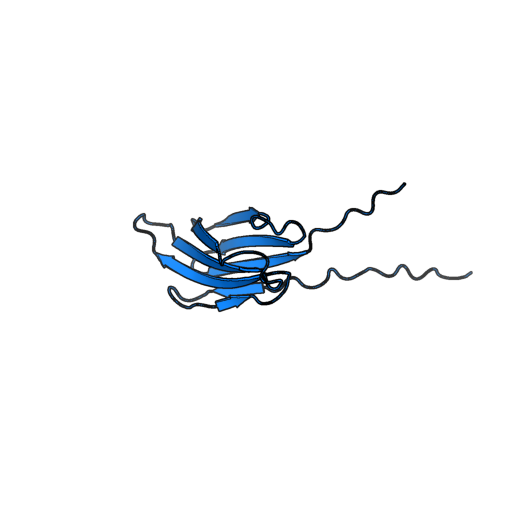.00 96.19 90 PHE A N 1
ATOM 659 C CA . PHE A 1 90 ? -4.958 -2.982 -0.810 1.00 96.19 90 PHE A CA 1
ATOM 660 C C . PHE A 1 90 ? -6.354 -3.134 -0.226 1.00 96.19 90 PHE A C 1
ATOM 662 O O . PHE A 1 90 ? -7.314 -2.655 -0.829 1.00 96.19 90 PHE A O 1
ATOM 669 N N . ALA A 1 91 ? -6.477 -3.781 0.925 1.00 97.06 91 ALA A N 1
ATOM 670 C CA . ALA A 1 91 ? -7.756 -3.977 1.592 1.00 97.06 91 ALA A CA 1
ATOM 671 C C . ALA A 1 91 ? -7.648 -3.656 3.075 1.00 97.06 91 ALA A C 1
ATOM 673 O O . ALA A 1 91 ? -6.623 -3.930 3.698 1.00 97.06 91 ALA A O 1
ATOM 674 N N . ARG A 1 92 ? -8.714 -3.097 3.646 1.00 96.25 92 ARG A N 1
ATOM 675 C CA . ARG A 1 92 ? -8.814 -2.856 5.082 1.00 96.25 92 ARG A CA 1
ATOM 676 C C . ARG A 1 92 ? -9.933 -3.684 5.693 1.00 96.25 92 ARG A C 1
ATOM 678 O O . ARG A 1 92 ? -11.084 -3.583 5.276 1.00 96.25 92 ARG A O 1
ATOM 685 N N . ALA A 1 93 ? -9.607 -4.396 6.763 1.00 95.31 93 ALA A N 1
ATOM 686 C CA . ALA A 1 93 ? -10.563 -5.054 7.640 1.00 95.31 93 ALA A CA 1
ATOM 687 C C . ALA A 1 93 ? -10.274 -4.645 9.089 1.00 95.31 93 ALA A C 1
ATOM 689 O O . ALA A 1 93 ? -9.199 -4.914 9.613 1.00 95.31 93 ALA A O 1
ATOM 690 N N . ALA A 1 94 ? -11.231 -3.974 9.726 1.00 91.50 94 ALA A N 1
ATOM 691 C CA . ALA A 1 94 ? -11.097 -3.340 11.035 1.00 91.50 94 ALA A CA 1
ATOM 692 C C . ALA A 1 94 ? -9.848 -2.437 11.116 1.00 91.50 94 ALA A C 1
ATOM 694 O O . ALA A 1 94 ? -9.793 -1.396 10.449 1.00 91.50 94 ALA A O 1
ATOM 695 N N . ASP A 1 95 ? -8.854 -2.850 11.896 1.00 89.81 95 ASP A N 1
ATOM 696 C CA . ASP A 1 95 ? -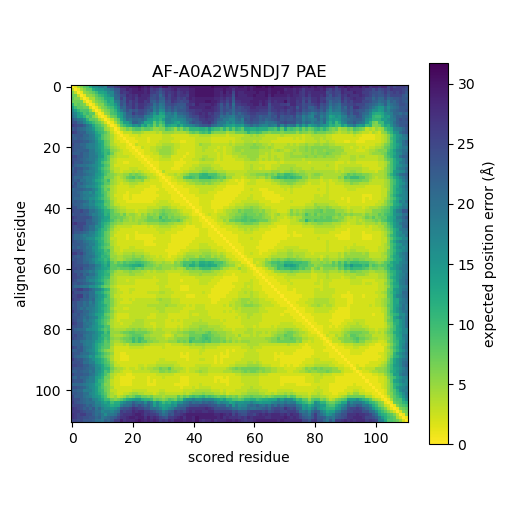7.592 -2.138 12.126 1.00 89.81 95 ASP A CA 1
ATOM 697 C C . ASP A 1 95 ? -6.421 -2.761 11.357 1.00 89.81 95 ASP A C 1
ATOM 699 O O . ASP A 1 95 ? -5.261 -2.423 11.564 1.00 89.81 95 ASP A O 1
ATOM 703 N N . THR A 1 96 ? -6.721 -3.678 10.442 1.00 94.12 96 THR A N 1
ATOM 704 C CA . THR A 1 96 ? -5.729 -4.388 9.650 1.00 94.12 96 THR A CA 1
ATOM 705 C C . THR A 1 96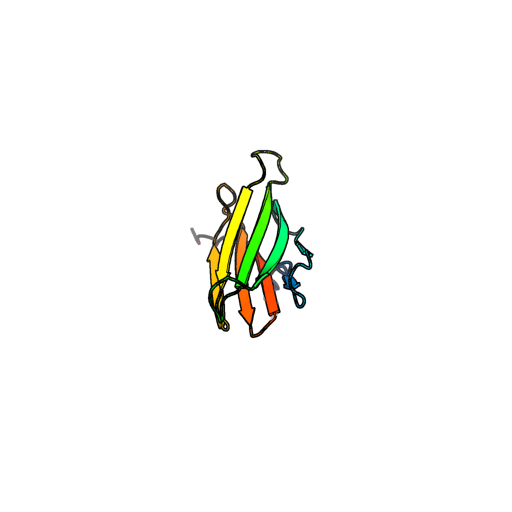 ? -5.796 -3.949 8.196 1.00 94.12 96 THR A C 1
ATOM 707 O O . THR A 1 96 ? -6.871 -3.908 7.593 1.00 94.12 96 THR A O 1
ATOM 710 N N . VAL A 1 97 ? -4.633 -3.647 7.620 1.00 96.38 97 VAL A N 1
ATOM 711 C CA . VAL A 1 97 ? -4.471 -3.435 6.179 1.00 96.38 97 VAL A CA 1
ATOM 712 C C . VAL A 1 97 ? -3.706 -4.612 5.591 1.00 96.38 97 VAL A C 1
ATOM 714 O O . VAL A 1 97 ? -2.623 -4.950 6.061 1.00 96.38 97 VAL A O 1
ATOM 717 N N . THR A 1 98 ? -4.257 -5.221 4.549 1.00 96.12 98 THR A N 1
ATOM 718 C CA . THR A 1 98 ? -3.618 -6.293 3.783 1.00 96.12 98 THR A CA 1
ATOM 719 C C . THR A 1 98 ? -3.209 -5.753 2.423 1.00 96.12 98 THR A C 1
ATOM 721 O O . THR A 1 98 ? -4.013 -5.112 1.738 1.00 96.12 98 THR A O 1
ATOM 724 N N . VAL A 1 99 ? -1.969 -6.026 2.025 1.00 94.69 99 VAL A N 1
ATOM 725 C CA . VAL A 1 99 ? -1.447 -5.694 0.698 1.00 94.69 99 VAL A CA 1
ATOM 726 C C . VAL A 1 99 ? -0.965 -6.962 0.026 1.00 94.69 99 VAL A C 1
ATOM 728 O O . VA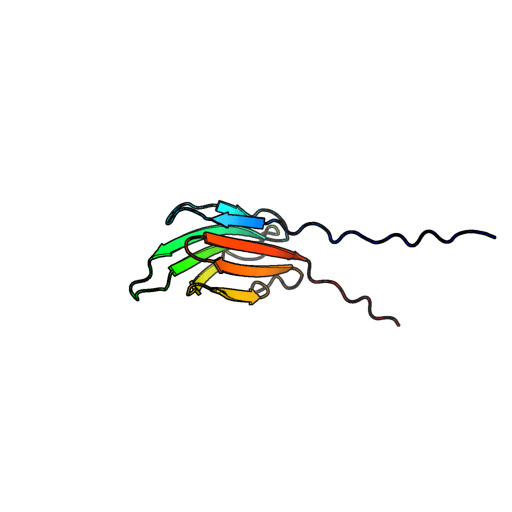L A 1 99 ? -0.242 -7.742 0.637 1.00 94.69 99 VAL A O 1
ATOM 731 N N . ARG A 1 100 ? -1.363 -7.159 -1.232 1.00 93.50 100 ARG A N 1
ATOM 732 C CA . ARG A 1 100 ? -0.956 -8.326 -2.022 1.00 93.50 100 ARG A CA 1
ATOM 733 C C . ARG A 1 100 ? -0.458 -7.927 -3.390 1.00 93.50 100 ARG A C 1
ATOM 735 O O . ARG A 1 100 ? -1.010 -7.005 -3.991 1.00 93.50 100 ARG A O 1
ATOM 742 N N . ALA A 1 101 ? 0.506 -8.680 -3.900 1.00 90.88 101 ALA A N 1
ATOM 743 C CA . ALA A 1 101 ? 0.982 -8.585 -5.273 1.00 90.88 101 ALA A CA 1
ATOM 744 C C . ALA A 1 101 ? 0.647 -9.870 -6.029 1.00 90.88 101 ALA A C 1
ATOM 746 O O . ALA A 1 101 ? 1.270 -10.904 -5.819 1.00 90.88 101 ALA A O 1
ATOM 747 N N . THR A 1 102 ? -0.349 -9.817 -6.912 1.00 88.31 102 THR A N 1
ATOM 748 C CA . THR A 1 102 ? -0.762 -10.982 -7.705 1.00 88.31 102 THR A CA 1
ATOM 749 C C . THR A 1 102 ? -0.276 -10.829 -9.142 1.00 88.31 102 THR A C 1
ATOM 751 O O . THR A 1 102 ? -0.589 -9.811 -9.767 1.00 88.31 102 THR A O 1
ATOM 754 N N . PRO A 1 103 ? 0.448 -11.814 -9.705 1.00 82.00 103 PRO A N 1
ATOM 755 C CA . PRO A 1 103 ? 0.770 -11.819 -11.125 1.00 82.00 103 PRO A CA 1
ATOM 756 C C . PRO A 1 103 ? -0.505 -11.690 -11.961 1.00 82.00 103 PRO A C 1
ATOM 758 O O . PRO A 1 103 ? -1.497 -12.376 -11.704 1.00 82.00 103 PRO A O 1
ATOM 761 N N . ALA A 1 104 ? -0.489 -10.821 -12.967 1.00 69.25 104 ALA A N 1
ATOM 762 C CA . ALA A 1 104 ? -1.546 -10.782 -13.959 1.00 69.25 104 ALA A CA 1
ATOM 763 C C . ALA A 1 104 ? -1.569 -12.149 -14.651 1.00 69.25 104 ALA A C 1
ATOM 765 O O . ALA A 1 104 ? -0.587 -12.570 -15.266 1.00 69.25 104 ALA A O 1
ATOM 766 N N . LEU A 1 105 ? -2.681 -12.876 -14.523 1.00 59.34 105 LEU A N 1
ATOM 767 C CA . LEU A 1 105 ? -2.891 -14.090 -15.299 1.00 59.34 105 LEU A CA 1
ATOM 768 C C . LEU A 1 105 ? -2.851 -13.687 -16.771 1.00 59.34 105 LEU A C 1
ATOM 770 O O . LEU A 1 105 ? -3.801 -13.090 -17.279 1.00 59.34 105 LEU A O 1
ATOM 774 N N . LYS A 1 106 ? -1.758 -14.023 -17.463 1.00 49.56 106 LYS A N 1
ATOM 775 C CA . LYS A 1 106 ? -1.742 -14.036 -18.921 1.00 49.56 106 LYS A CA 1
ATOM 776 C C . LYS A 1 106 ? -2.791 -15.060 -19.321 1.00 49.56 106 LYS A C 1
ATOM 778 O O . LYS A 1 106 ? -2.549 -16.262 -19.242 1.00 49.56 106 LYS A O 1
ATOM 783 N N . THR A 1 107 ? -3.988 -14.596 -19.668 1.00 43.84 107 THR A N 1
ATOM 784 C CA . THR A 1 107 ? -4.969 -15.445 -20.330 1.00 43.84 107 THR A CA 1
ATOM 785 C C . THR A 1 107 ? -4.253 -15.918 -21.581 1.00 43.84 107 THR A C 1
ATOM 787 O O . THR A 1 107 ? -3.893 -15.109 -22.435 1.00 43.84 107 THR A O 1
ATOM 790 N N . ALA A 1 108 ? -3.905 -17.202 -21.629 1.00 44.28 108 ALA A N 1
ATOM 791 C CA . ALA A 1 108 ? -3.416 -17.795 -22.853 1.00 44.28 108 ALA A CA 1
ATOM 792 C C . ALA A 1 108 ? -4.546 -17.606 -23.864 1.00 44.28 108 ALA A C 1
ATOM 794 O O . ALA A 1 108 ? -5.589 -18.250 -23.752 1.00 44.28 108 ALA A O 1
ATOM 795 N N . SER A 1 109 ? -4.380 -16.650 -24.779 1.00 41.22 109 SER A N 1
ATOM 796 C CA . SER A 1 109 ? -5.177 -16.609 -25.991 1.00 41.22 109 SER A CA 1
ATOM 797 C C . SER A 1 109 ? -5.010 -17.977 -26.633 1.00 41.22 109 SER A C 1
ATOM 799 O O . SER A 1 109 ? -3.902 -18.365 -27.001 1.00 41.22 109 SER A O 1
ATOM 801 N N . VAL A 1 110 ? -6.096 -18.739 -26.650 1.00 45.94 110 VAL A N 1
ATOM 802 C CA . VAL A 1 110 ? -6.215 -19.913 -27.500 1.00 45.94 110 VAL A CA 1
ATOM 803 C C . VAL A 1 110 ? -6.289 -19.347 -28.916 1.00 45.94 110 VAL A C 1
ATOM 805 O O . VAL A 1 110 ? -7.312 -18.768 -29.281 1.00 45.94 110 VAL A O 1
ATOM 808 N N . GLU A 1 111 ? -5.167 -19.389 -29.635 1.00 37.28 111 GLU A N 1
ATOM 809 C CA . GLU A 1 111 ? -5.156 -19.302 -31.103 1.00 37.28 111 GLU A CA 1
ATOM 810 C C . GLU A 1 111 ? -5.635 -20.624 -31.708 1.00 37.28 111 GLU A C 1
ATOM 812 O O . GLU A 1 111 ? -5.283 -21.694 -31.151 1.00 37.28 111 GLU A O 1
#

Solvent-accessible surface area (backbone atoms only — not comparable to full-atom values): 6590 Å² total; per-residue (Å²): 135,85,81,82,80,79,79,77,78,72,76,78,80,48,47,73,48,75,38,71,52,76,70,43,71,48,74,48,66,59,75,70,35,40,32,42,35,32,35,38,81,38,97,51,89,73,33,30,36,36,41,38,40,35,33,47,69,84,63,84,51,78,68,49,78,47,78,46,80,39,39,63,73,34,71,51,73,47,56,53,94,97,39,75,64,35,36,39,33,44,33,27,54,79,74,31,39,40,39,36,38,36,70,50,78,76,74,76,77,82,126

Sequence (111 aa):
MAAAAAAFALPAFADDITLDTALQARSLHDGPADMTVYYQPAAEAGFVEVTATYAPRDGSRDPGRLVLRLRNGDGVSFALPGIQDVTYSFARAADTVTVRATPALKTASVE

Secondary structure (DSSP, 8-state):
---------PPPPPEEEEE-STT--EEE-SSSEEEEEEEEE-SSTTEEEEEEEEEETT--S--EEEEEEEETT-EEEEEETTEEEEEEEEEEETTEEEEEEEE--------

Mean predicted aligned error: 8.59 Å

Nearest PDB structures (foldseek):
  3d2l-assembly1_A  TM=5.347E-01  e=3.591E-02  Exiguobacterium sibiricum 255-15
  7zkg-assembly1_A  TM=4.447E-01  e=8.640E-02  Streptomyces griseofuscus
  3px3-assembly1_D  TM=4.799E-01  e=2.428E-01  Streptomyces fradiae
  5tik-assembly3_C  TM=6.725E-01  e=1.728E+00  Plasmodium falciparum 3D7
  4oqe-assembly1_A  TM=4.258E-01  e=1.781E-01  Streptomyces fradiae

Foldseek 3Di:
DDDDPDDDDDFDDWDKDKDQDAPDWDWDDDDQKIKIKGWHDDPDPQKIKIKIWIDGPVNPDDIDIDIDIAGAADKDWDADVVGHQWIWMWHHHDRMIMITIGGDPPPPPPD

pLDDT: mean 84.66, std 16.71, range [37.28, 97.81]

Radius of gyration: 17.07 Å; Cα contacts (8 Å, |Δi|>4): 220; chains: 1; bounding box: 30×60×45 Å